Protein AF-A0A947PCT7-F1 (afdb_monomer_lite)

Radius of gyration: 31.21 Å; chains: 1; bounding box: 56×14×93 Å

Secondary structure (DSSP, 8-state):
--HHHHHHHHHHHHHHHHHHHHHHHHHHHHHHHHHHHHHHHHHHHHHHHHHHHHHHHHHHHHHHHHHTT--SS----

pLDDT: mean 80.28, std 11.22, range [51.56, 94.44]

Foldseek 3Di:
DPPCVVVVVVVVVVVVVVVVVVVCVVVVVVVVVVVVVVVVVVVCVVVVVVVVVVVVVLVVLQVVCVVVVHDSDDPDD

Sequence (77 aa):
MRGYFLGGSLVLAFLYLIAAAFLIHIIGVELTRYWSTLMMAAGVMLGGTYGIVLFVSLGLHIIRRLTAGRPVMDQDD

Structure (mmCIF, N/CA/C/O backbone):
data_AF-A0A947PCT7-F1
#
_entry.id   AF-A0A947PCT7-F1
#
loop_
_atom_site.group_PDB
_atom_site.id
_atom_site.type_symbol
_atom_site.label_atom_id
_atom_site.label_alt_id
_atom_site.label_comp_id
_atom_site.label_asym_id
_atom_site.label_entit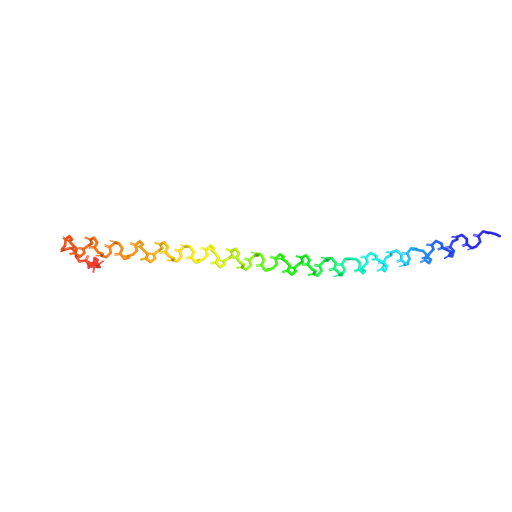y_id
_atom_site.label_seq_id
_atom_site.pdbx_PDB_ins_code
_atom_site.Cartn_x
_atom_site.Cartn_y
_atom_site.Cartn_z
_atom_site.occupancy
_atom_site.B_iso_or_equiv
_atom_site.auth_seq_id
_atom_site.auth_comp_id
_atom_site.auth_asym_id
_atom_site.auth_atom_id
_atom_site.pdbx_PDB_model_num
ATOM 1 N N . MET A 1 1 ? 32.385 -2.276 -51.350 1.00 52.53 1 MET A N 1
ATOM 2 C CA . MET A 1 1 ? 31.041 -2.581 -50.798 1.00 52.53 1 MET A CA 1
ATOM 3 C C . MET A 1 1 ? 31.037 -3.260 -49.413 1.00 52.53 1 MET A C 1
ATOM 5 O O . MET A 1 1 ? 29.962 -3.438 -48.865 1.00 52.53 1 MET A O 1
ATOM 9 N N . ARG A 1 2 ? 32.186 -3.595 -48.790 1.00 55.06 2 ARG A N 1
ATOM 10 C CA . ARG A 1 2 ? 32.242 -4.319 -47.494 1.00 55.06 2 ARG A CA 1
ATOM 11 C C . ARG A 1 2 ? 32.274 -3.430 -46.230 1.00 55.06 2 ARG A C 1
ATOM 13 O O . ARG A 1 2 ? 31.864 -3.884 -45.173 1.00 55.06 2 ARG A O 1
ATOM 20 N N . GLY A 1 3 ? 32.711 -2.169 -46.332 1.00 53.22 3 GLY A N 1
ATOM 21 C CA . GLY A 1 3 ? 32.804 -1.244 -45.184 1.00 53.22 3 GLY A CA 1
ATOM 22 C C . GLY A 1 3 ? 31.472 -0.620 -44.742 1.00 53.22 3 GLY A C 1
ATOM 23 O O . GLY A 1 3 ? 31.267 -0.389 -43.555 1.00 53.22 3 GLY A O 1
ATOM 24 N N . TYR A 1 4 ? 30.530 -0.421 -45.673 1.00 54.31 4 TYR A N 1
ATOM 25 C CA . TYR A 1 4 ? 29.204 0.141 -45.370 1.00 54.31 4 TYR A CA 1
ATOM 26 C C . TYR A 1 4 ? 28.325 -0.797 -44.531 1.00 54.31 4 TYR A C 1
ATOM 28 O O . TYR A 1 4 ? 27.484 -0.323 -43.775 1.00 54.31 4 TYR A O 1
ATOM 36 N N . PHE A 1 5 ? 28.549 -2.113 -44.614 1.00 54.50 5 PHE A N 1
ATOM 37 C CA . PHE A 1 5 ? 27.798 -3.099 -43.833 1.00 54.50 5 PHE A CA 1
ATOM 38 C C . PHE A 1 5 ? 28.118 -3.012 -42.337 1.00 54.50 5 PHE A C 1
ATOM 40 O O . PHE A 1 5 ? 27.200 -3.018 -41.528 1.00 54.50 5 PHE A O 1
ATOM 47 N N . LEU A 1 6 ? 29.400 -2.860 -41.979 1.00 58.03 6 LEU A N 1
ATOM 48 C CA . LEU A 1 6 ? 29.847 -2.784 -40.582 1.00 58.03 6 LEU A CA 1
ATOM 49 C C . LEU A 1 6 ? 29.511 -1.431 -39.934 1.00 58.03 6 LEU A C 1
ATOM 51 O O . LEU A 1 6 ? 29.067 -1.390 -38.787 1.00 58.03 6 LEU A O 1
ATOM 55 N N . GLY A 1 7 ? 29.667 -0.329 -40.679 1.00 60.94 7 GLY A N 1
ATOM 56 C CA . GLY A 1 7 ? 29.298 1.009 -40.203 1.00 60.94 7 GLY A CA 1
ATOM 57 C C . GLY A 1 7 ? 27.786 1.173 -40.019 1.00 60.94 7 GLY A C 1
ATOM 58 O O . GLY A 1 7 ? 27.345 1.704 -39.003 1.00 60.94 7 GLY A O 1
ATOM 59 N N . GLY A 1 8 ? 26.989 0.645 -40.955 1.00 70.12 8 GLY A N 1
ATOM 60 C CA . GLY A 1 8 ? 25.528 0.654 -40.861 1.00 70.12 8 GLY A CA 1
ATOM 61 C C . GLY A 1 8 ? 25.007 -0.166 -39.681 1.00 70.12 8 GLY A C 1
ATOM 62 O O . GLY A 1 8 ? 24.149 0.313 -38.943 1.00 70.12 8 GLY A O 1
ATOM 63 N N . SER A 1 9 ? 25.565 -1.357 -39.438 1.00 73.06 9 SER A N 1
ATOM 64 C CA . SER A 1 9 ? 25.165 -2.196 -38.300 1.00 73.06 9 SER A CA 1
ATOM 65 C C . SER A 1 9 ? 25.520 -1.588 -36.943 1.00 73.06 9 SER A C 1
ATOM 67 O O . SER A 1 9 ? 24.741 -1.716 -36.002 1.00 73.06 9 SER A O 1
ATOM 69 N N . LEU A 1 1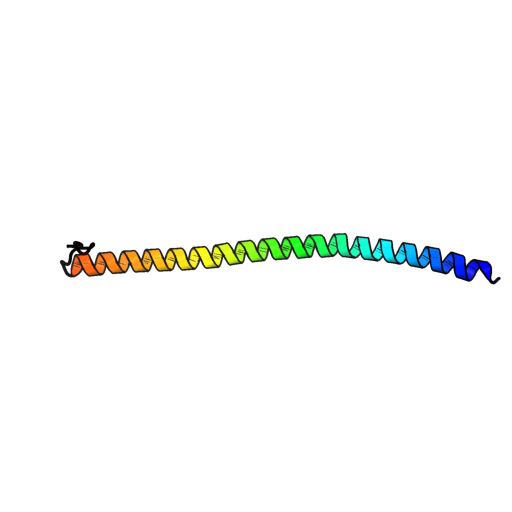0 ? 26.661 -0.896 -36.837 1.00 80.00 10 LEU A N 1
ATOM 70 C CA . LEU A 1 10 ? 27.059 -0.229 -35.596 1.00 80.00 10 LEU A CA 1
ATOM 71 C C . LEU A 1 10 ? 26.089 0.912 -35.259 1.00 80.00 10 LEU A C 1
ATOM 73 O O . LEU A 1 10 ? 25.587 0.993 -34.141 1.00 80.00 10 LEU A O 1
ATOM 77 N N . VAL A 1 11 ? 25.779 1.758 -36.245 1.00 83.62 11 VAL A N 1
ATOM 78 C CA . VAL A 1 11 ? 24.822 2.863 -36.081 1.00 83.62 11 VAL A CA 1
ATOM 79 C C . VAL A 1 11 ? 23.432 2.330 -35.732 1.00 83.62 11 VAL A C 1
ATOM 81 O O . VAL A 1 11 ? 22.789 2.847 -34.820 1.00 83.62 11 VAL A O 1
ATOM 84 N N . LEU A 1 12 ? 22.990 1.256 -36.392 1.00 83.81 12 LEU A N 1
ATOM 85 C CA . LEU A 1 12 ? 21.704 0.626 -36.103 1.00 83.81 12 LEU A CA 1
ATOM 86 C C . LEU A 1 12 ? 21.641 0.073 -34.669 1.00 83.81 12 LEU A C 1
ATOM 88 O O . LEU A 1 12 ? 20.626 0.240 -33.998 1.00 83.81 12 LEU A O 1
ATOM 92 N N . ALA A 1 13 ? 22.725 -0.530 -34.173 1.00 84.56 13 ALA A N 1
ATOM 93 C CA . ALA A 1 13 ? 22.798 -1.042 -32.806 1.00 84.56 13 ALA A CA 1
ATOM 94 C C . ALA A 1 13 ? 22.680 0.080 -31.760 1.00 84.56 13 ALA A C 1
ATOM 96 O O . ALA A 1 13 ? 21.932 -0.058 -30.790 1.00 84.56 13 ALA A O 1
ATOM 97 N N . PHE A 1 14 ? 23.350 1.216 -31.978 1.00 88.94 14 PHE A N 1
ATOM 98 C CA . PHE A 1 14 ? 23.214 2.385 -31.103 1.00 88.94 14 PHE A CA 1
ATOM 99 C C . PHE A 1 14 ? 21.796 2.959 -31.120 1.00 88.94 14 PHE A C 1
ATOM 101 O O . PHE A 1 14 ? 21.241 3.250 -30.060 1.00 88.94 14 PHE A O 1
ATOM 108 N N . LEU A 1 15 ? 21.181 3.070 -32.299 1.00 88.69 15 LEU A N 1
ATOM 109 C CA . LEU A 1 15 ? 19.792 3.517 -32.423 1.00 88.69 15 LEU A CA 1
ATOM 110 C C . LEU A 1 15 ? 18.830 2.583 -31.679 1.00 88.69 15 LEU A C 1
ATOM 112 O O . LEU A 1 15 ? 17.916 3.056 -31.004 1.00 88.69 15 LEU A O 1
ATOM 116 N N . TYR A 1 16 ? 19.066 1.272 -31.742 1.00 87.31 16 TYR A N 1
ATOM 117 C CA . TYR A 1 16 ? 18.249 0.284 -31.043 1.00 87.31 16 TYR A CA 1
ATOM 118 C C . TYR A 1 16 ? 18.372 0.403 -29.518 1.00 87.31 16 TYR A C 1
ATOM 120 O O . TYR A 1 16 ? 17.364 0.369 -28.813 1.00 87.31 16 TYR A O 1
ATOM 128 N N . LEU A 1 17 ? 19.589 0.603 -29.001 1.00 88.81 17 LEU A N 1
ATOM 129 C CA . LEU A 1 17 ? 19.823 0.817 -27.569 1.00 88.81 17 LEU A CA 1
ATOM 130 C C . LEU A 1 17 ? 19.143 2.093 -27.060 1.00 88.81 17 LEU A C 1
ATOM 132 O O . LEU A 1 17 ? 18.528 2.070 -25.995 1.00 88.81 17 LEU A O 1
ATOM 136 N N . ILE A 1 18 ? 19.204 3.185 -27.827 1.00 88.62 18 ILE A N 1
ATOM 137 C CA . ILE A 1 18 ? 18.538 4.447 -27.475 1.00 88.62 18 ILE A CA 1
ATOM 138 C C . ILE A 1 18 ? 17.018 4.265 -27.467 1.00 88.62 18 ILE A C 1
ATOM 140 O O . ILE A 1 18 ? 16.363 4.672 -26.510 1.00 88.62 18 ILE A O 1
ATOM 144 N N . ALA A 1 19 ? 16.456 3.612 -28.488 1.00 86.00 19 ALA A N 1
ATOM 145 C CA . ALA A 1 19 ? 15.022 3.339 -28.560 1.00 86.00 19 ALA A CA 1
ATOM 146 C C . ALA A 1 19 ? 14.543 2.461 -27.391 1.00 86.00 19 ALA A C 1
ATOM 148 O O . ALA A 1 19 ? 13.531 2.769 -26.762 1.00 86.00 19 ALA A O 1
ATOM 149 N N . ALA A 1 20 ? 15.294 1.409 -27.049 1.00 84.69 20 ALA A N 1
ATOM 150 C CA . ALA A 1 20 ? 14.993 0.550 -25.907 1.00 84.69 20 ALA A CA 1
ATOM 151 C C . ALA A 1 20 ? 15.072 1.314 -24.577 1.00 84.69 20 ALA A C 1
ATOM 153 O O . ALA A 1 20 ? 14.176 1.187 -23.744 1.00 84.69 20 ALA A O 1
ATOM 154 N N . ALA A 1 21 ? 16.096 2.151 -24.389 1.00 83.81 21 ALA A N 1
ATOM 155 C CA . ALA A 1 21 ? 16.224 2.993 -23.202 1.00 83.81 21 ALA A CA 1
ATOM 156 C C . ALA A 1 21 ? 15.055 3.982 -23.073 1.00 83.81 21 ALA A C 1
ATOM 158 O O . ALA A 1 21 ? 14.523 4.161 -21.979 1.00 83.81 21 ALA A O 1
ATOM 159 N N . PHE A 1 22 ? 14.608 4.571 -24.184 1.00 84.69 22 PHE A N 1
ATOM 160 C CA . PHE A 1 22 ? 13.455 5.473 -24.210 1.00 84.69 22 PHE A CA 1
ATOM 161 C C . PHE A 1 22 ? 12.155 4.745 -23.850 1.00 84.69 22 PHE A C 1
ATOM 163 O O . PHE A 1 22 ? 11.360 5.239 -23.052 1.00 84.69 22 PHE A O 1
ATOM 170 N N . LEU A 1 23 ? 11.969 3.535 -24.383 1.00 81.94 23 LEU A N 1
ATOM 171 C CA . LEU A 1 23 ? 10.810 2.697 -24.096 1.00 81.94 23 LEU A CA 1
ATOM 172 C C . LEU A 1 23 ? 10.771 2.275 -22.620 1.00 81.94 23 LEU A C 1
ATOM 174 O O . LEU A 1 23 ? 9.725 2.369 -21.982 1.00 81.94 23 LEU A O 1
ATOM 178 N N . ILE A 1 24 ? 11.916 1.874 -22.060 1.00 82.38 24 ILE A N 1
ATOM 179 C CA . ILE A 1 24 ? 12.056 1.552 -20.634 1.00 82.38 24 ILE A CA 1
ATOM 180 C C . ILE A 1 24 ? 11.819 2.793 -19.777 1.00 82.38 24 ILE A C 1
ATOM 182 O O . ILE A 1 24 ? 11.196 2.688 -18.728 1.00 82.38 24 ILE A O 1
ATOM 186 N N . HIS A 1 25 ? 12.283 3.968 -20.200 1.00 78.44 25 HIS A N 1
ATOM 187 C CA . HIS A 1 25 ? 12.059 5.193 -19.443 1.00 78.44 25 HIS A CA 1
ATOM 188 C C . HIS A 1 25 ? 10.573 5.563 -19.399 1.00 78.44 25 HIS A C 1
ATOM 190 O O . HIS A 1 25 ? 10.051 5.818 -18.322 1.00 78.44 25 HIS A O 1
ATOM 196 N N . ILE A 1 26 ? 9.864 5.518 -20.529 1.00 74.81 26 ILE A N 1
ATOM 197 C CA . ILE A 1 26 ? 8.434 5.857 -20.577 1.00 74.81 26 ILE A CA 1
ATOM 198 C C . ILE A 1 26 ? 7.601 4.802 -19.838 1.00 74.81 26 ILE A C 1
ATOM 200 O O . ILE A 1 26 ? 6.904 5.118 -18.874 1.00 74.81 26 ILE A O 1
ATOM 204 N N . ILE A 1 27 ? 7.713 3.534 -20.244 1.00 76.38 27 ILE A N 1
ATOM 205 C CA . ILE A 1 27 ? 6.889 2.449 -19.693 1.00 76.38 27 ILE A CA 1
ATOM 206 C C . ILE A 1 27 ? 7.303 2.132 -18.255 1.00 76.38 27 ILE A C 1
ATOM 208 O O . ILE A 1 27 ? 6.455 1.894 -17.400 1.00 76.38 27 ILE A O 1
ATOM 212 N N . GLY A 1 28 ? 8.601 2.145 -17.956 1.00 71.62 28 GLY A N 1
ATOM 213 C CA . GLY A 1 28 ? 9.116 1.861 -16.620 1.00 71.62 28 GLY A CA 1
ATOM 214 C C . GLY A 1 28 ? 8.733 2.932 -15.602 1.00 7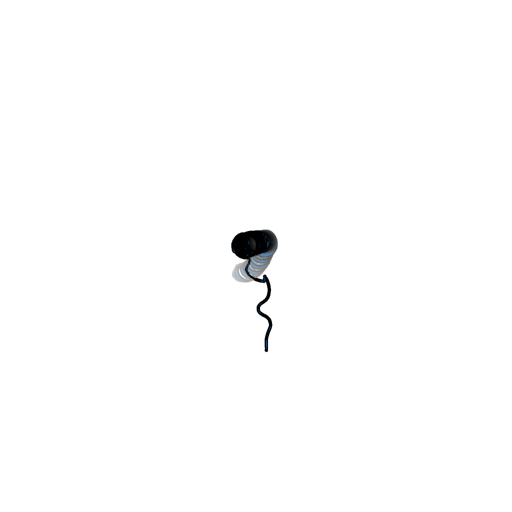1.62 28 GLY A C 1
ATOM 215 O O . GLY A 1 28 ? 8.386 2.587 -14.472 1.00 71.62 28 GLY A O 1
ATOM 216 N N . VAL A 1 29 ? 8.723 4.216 -15.978 1.00 73.44 29 VAL A N 1
ATOM 217 C CA . VAL A 1 29 ? 8.276 5.296 -15.079 1.00 73.44 29 VAL A CA 1
ATOM 218 C C . VAL A 1 29 ? 6.775 5.194 -14.803 1.00 73.44 29 VAL A C 1
ATOM 220 O O . VAL A 1 29 ? 6.358 5.303 -13.649 1.00 73.44 29 VAL A O 1
ATOM 223 N N . GLU A 1 30 ? 5.952 4.924 -15.816 1.00 69.00 30 GLU A N 1
ATOM 224 C CA . GLU A 1 30 ? 4.511 4.737 -15.610 1.00 69.00 30 GLU A CA 1
ATOM 225 C C . GLU A 1 30 ? 4.205 3.493 -14.771 1.00 69.00 30 GLU A C 1
ATOM 227 O O . GLU A 1 30 ? 3.412 3.559 -13.828 1.00 69.00 30 GLU A O 1
ATOM 232 N N . LEU A 1 31 ? 4.887 2.379 -15.049 1.00 74.75 31 LEU A N 1
ATOM 233 C CA . LEU A 1 31 ? 4.701 1.123 -14.333 1.00 74.75 31 LEU A CA 1
ATOM 234 C C . LEU A 1 31 ? 5.112 1.252 -12.863 1.00 74.75 31 LEU A C 1
ATOM 236 O O . LEU A 1 31 ? 4.363 0.845 -11.978 1.00 74.75 31 LEU A O 1
ATOM 240 N N . THR A 1 32 ? 6.269 1.854 -12.581 1.00 77.75 32 THR A N 1
ATOM 241 C CA . THR A 1 32 ? 6.732 2.067 -11.197 1.00 77.75 32 THR A CA 1
ATOM 242 C C . THR A 1 32 ? 5.815 3.014 -10.426 1.00 77.75 32 THR A C 1
ATOM 244 O O . THR A 1 32 ? 5.509 2.759 -9.259 1.00 77.75 32 THR A O 1
ATOM 247 N N . ARG A 1 33 ? 5.301 4.067 -11.073 1.00 74.88 33 ARG A N 1
ATOM 248 C CA . ARG A 1 33 ? 4.333 4.990 -10.467 1.00 74.88 33 ARG A CA 1
ATOM 249 C C . ARG A 1 33 ? 2.990 4.318 -10.177 1.00 74.88 33 ARG A C 1
ATOM 251 O O . ARG A 1 33 ? 2.420 4.536 -9.104 1.00 74.88 33 ARG A O 1
ATOM 258 N N . TYR A 1 34 ? 2.502 3.489 -11.096 1.00 76.19 34 TYR A N 1
ATOM 259 C CA . TYR A 1 34 ? 1.287 2.699 -10.903 1.00 76.19 34 TYR A CA 1
ATOM 260 C C . TYR A 1 34 ? 1.448 1.712 -9.740 1.00 76.19 34 TYR A C 1
ATOM 262 O O . TYR A 1 34 ? 0.622 1.700 -8.827 1.00 76.19 34 TYR A O 1
ATOM 270 N N . TRP A 1 35 ? 2.554 0.963 -9.710 1.00 79.75 35 TRP A N 1
ATOM 271 C CA . TRP A 1 35 ? 2.870 0.032 -8.622 1.00 79.75 35 TRP A CA 1
ATOM 272 C C . TRP A 1 35 ? 2.980 0.721 -7.265 1.00 79.75 35 TRP A C 1
ATOM 274 O O . TRP A 1 35 ? 2.419 0.227 -6.290 1.00 79.75 35 TRP A O 1
ATOM 284 N N . SER A 1 36 ? 3.657 1.871 -7.197 1.00 78.00 36 SER A N 1
ATOM 285 C CA . SER A 1 36 ? 3.774 2.656 -5.963 1.00 78.00 36 SER A CA 1
ATOM 286 C C . SER A 1 36 ? 2.400 3.094 -5.447 1.00 78.00 36 SER A C 1
ATOM 288 O O . SER A 1 36 ? 2.079 2.902 -4.275 1.00 78.00 36 SER A O 1
ATOM 290 N N . THR A 1 37 ? 1.541 3.586 -6.343 1.00 84.25 37 THR A N 1
ATOM 291 C CA . THR A 1 37 ? 0.173 4.006 -6.000 1.00 84.25 37 THR A CA 1
ATOM 292 C C . THR A 1 37 ? -0.667 2.828 -5.505 1.00 84.25 37 THR A C 1
ATOM 294 O O . THR A 1 37 ? -1.370 2.944 -4.502 1.00 84.25 37 THR A O 1
ATOM 297 N N . LEU A 1 38 ? -0.565 1.677 -6.174 1.00 86.56 38 LEU A N 1
ATOM 298 C CA . LEU A 1 38 ? -1.288 0.458 -5.817 1.00 86.56 38 LEU A CA 1
ATOM 299 C C . LEU A 1 38 ? -0.831 -0.089 -4.459 1.00 86.56 38 LEU A C 1
ATOM 301 O O . LEU A 1 38 ? -1.669 -0.458 -3.640 1.00 86.56 38 LEU A O 1
ATOM 305 N N . MET A 1 39 ? 0.474 -0.071 -4.183 1.00 86.00 39 MET A N 1
ATOM 306 C CA . MET A 1 39 ? 1.036 -0.461 -2.886 1.00 86.00 39 MET A CA 1
ATOM 307 C C . MET A 1 39 ? 0.598 0.478 -1.762 1.00 86.00 39 MET A C 1
ATOM 309 O O . MET A 1 39 ? 0.215 0.007 -0.691 1.00 86.00 39 MET A O 1
ATOM 313 N N . MET A 1 40 ? 0.588 1.792 -2.006 1.00 84.94 40 MET A N 1
ATOM 314 C CA . MET A 1 40 ? 0.066 2.764 -1.043 1.00 84.94 40 MET A CA 1
ATOM 315 C C . MET A 1 40 ? -1.419 2.524 -0.757 1.00 84.94 40 MET A C 1
ATOM 317 O O . MET A 1 40 ? -1.812 2.432 0.404 1.00 84.94 40 MET A O 1
ATOM 321 N N . ALA A 1 41 ? -2.236 2.370 -1.801 1.00 85.12 41 ALA A N 1
ATOM 322 C CA . ALA A 1 41 ? -3.664 2.109 -1.660 1.00 85.12 41 ALA A CA 1
ATOM 323 C C . ALA A 1 41 ? -3.930 0.795 -0.909 1.00 85.12 41 ALA A C 1
ATOM 325 O O . ALA A 1 41 ? -4.756 0.765 0.002 1.00 85.12 41 ALA A O 1
ATOM 326 N N . ALA A 1 42 ? -3.197 -0.273 -1.235 1.00 87.81 42 ALA A N 1
ATOM 327 C CA . ALA A 1 42 ? -3.290 -1.553 -0.541 1.00 87.81 42 ALA A CA 1
ATOM 328 C C . ALA A 1 42 ? -2.887 -1.430 0.937 1.00 87.81 42 ALA A C 1
ATOM 330 O O . ALA A 1 42 ? -3.610 -1.913 1.806 1.00 87.81 42 ALA A O 1
ATOM 331 N N . GLY A 1 43 ? -1.785 -0.737 1.238 1.00 86.69 43 GLY A N 1
ATOM 332 C CA . GLY A 1 43 ? -1.335 -0.494 2.609 1.00 86.69 43 GLY A CA 1
ATOM 333 C C . GLY A 1 43 ? -2.355 0.291 3.436 1.00 86.69 43 GLY A C 1
ATOM 334 O O . GLY A 1 43 ? -2.648 -0.090 4.568 1.00 86.69 43 GLY A O 1
ATOM 335 N N . VAL A 1 44 ? -2.953 1.338 2.860 1.00 85.44 44 VAL A N 1
ATOM 336 C CA . VAL A 1 44 ? -4.009 2.128 3.516 1.00 85.44 44 VAL A CA 1
ATOM 337 C C . VAL A 1 44 ? -5.272 1.295 3.735 1.00 85.44 44 VAL A C 1
ATOM 339 O O . VAL A 1 44 ? -5.846 1.346 4.819 1.00 85.44 44 VAL A O 1
ATOM 342 N N . MET A 1 45 ? -5.696 0.497 2.753 1.00 85.06 45 MET A N 1
ATOM 343 C CA . MET A 1 45 ? -6.883 -0.359 2.878 1.00 85.06 45 MET A CA 1
ATOM 344 C C . MET A 1 45 ? -6.685 -1.458 3.928 1.00 85.06 45 MET A C 1
ATOM 346 O O . MET A 1 45 ? -7.564 -1.683 4.761 1.00 85.06 45 MET A O 1
ATOM 350 N N . LEU A 1 46 ? -5.520 -2.110 3.940 1.00 86.31 46 LEU A N 1
ATOM 351 C CA . LEU A 1 46 ? -5.178 -3.110 4.953 1.00 86.31 46 LEU A CA 1
ATOM 352 C C . LEU A 1 46 ? -5.087 -2.464 6.341 1.00 86.31 46 LEU A C 1
ATOM 354 O O . LEU A 1 46 ? -5.786 -2.883 7.257 1.00 86.31 46 LEU A O 1
ATOM 358 N N . GLY A 1 47 ? -4.308 -1.393 6.500 1.00 88.38 47 GLY A N 1
ATOM 359 C CA . GLY A 1 47 ? -4.187 -0.694 7.782 1.00 88.38 47 GLY A CA 1
ATOM 360 C C . GLY A 1 47 ? -5.526 -0.155 8.298 1.00 88.38 47 GLY A C 1
ATOM 361 O O . GLY A 1 47 ? -5.854 -0.326 9.472 1.00 88.38 47 GLY A O 1
ATOM 362 N N . GLY A 1 48 ? -6.333 0.437 7.416 1.00 86.06 48 GLY A N 1
ATOM 363 C CA . GLY A 1 48 ? -7.652 0.975 7.743 1.00 86.06 48 GLY A CA 1
ATOM 364 C C . GLY A 1 48 ? -8.641 -0.103 8.180 1.00 86.06 48 GLY A C 1
ATOM 365 O O . GLY A 1 48 ? -9.318 0.064 9.193 1.00 86.06 48 GLY A O 1
ATOM 366 N N . THR A 1 49 ? -8.697 -1.235 7.473 1.00 89.88 49 THR A N 1
ATOM 367 C CA . THR A 1 49 ? -9.575 -2.356 7.852 1.00 89.88 49 THR A CA 1
ATOM 368 C C . THR A 1 49 ? -9.176 -2.966 9.192 1.00 89.88 49 THR A C 1
ATOM 370 O O . THR A 1 49 ? -10.041 -3.136 10.052 1.00 89.88 49 THR A O 1
ATOM 373 N N . TYR A 1 50 ? -7.882 -3.209 9.429 1.00 88.62 50 TYR A N 1
ATOM 374 C CA . TYR A 1 50 ? -7.400 -3.679 10.733 1.00 88.62 50 TYR A CA 1
ATOM 375 C C . TYR A 1 50 ? -7.704 -2.682 11.856 1.00 88.62 50 TYR A C 1
ATOM 377 O O . TYR A 1 50 ? -8.157 -3.094 12.924 1.00 88.62 50 TYR A O 1
ATOM 385 N N . GLY A 1 51 ? -7.519 -1.382 11.610 1.00 85.94 51 GLY A N 1
ATOM 386 C CA . GLY A 1 51 ? -7.844 -0.330 12.571 1.00 85.94 51 GLY A CA 1
ATOM 387 C C . GLY A 1 51 ? -9.324 -0.332 12.951 1.00 85.94 51 GLY A C 1
ATOM 388 O O . GLY A 1 51 ? -9.654 -0.377 14.135 1.00 85.94 51 GLY A O 1
ATOM 389 N N . ILE A 1 52 ? -10.222 -0.361 11.962 1.00 91.50 52 ILE A N 1
ATOM 390 C CA . ILE A 1 52 ? -11.673 -0.404 12.198 1.00 91.50 52 ILE A CA 1
ATOM 391 C C . ILE A 1 52 ? -12.051 -1.651 13.001 1.00 91.50 52 ILE A C 1
ATOM 393 O O . ILE A 1 52 ? -12.762 -1.543 14.000 1.00 91.50 52 ILE A O 1
ATOM 397 N N . VAL A 1 53 ? -11.553 -2.826 12.608 1.00 93.25 53 VAL A N 1
ATOM 398 C CA . VAL A 1 53 ? -11.838 -4.085 13.312 1.00 93.25 53 VAL A CA 1
ATOM 399 C C . VAL A 1 53 ? -11.353 -4.026 14.760 1.00 93.25 53 VAL A 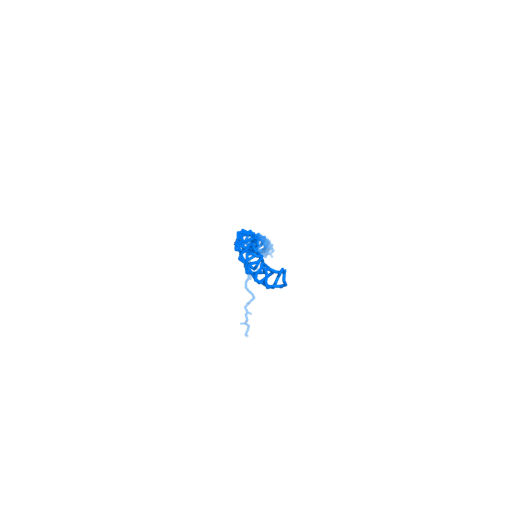C 1
ATOM 401 O O . VAL A 1 53 ? -12.096 -4.417 15.660 1.00 93.25 53 VAL A O 1
ATOM 404 N N . LEU A 1 54 ? -10.150 -3.499 15.004 1.00 91.62 54 LEU A N 1
ATOM 405 C CA . LEU A 1 54 ? -9.595 -3.351 16.348 1.00 91.62 54 LEU A CA 1
ATOM 406 C C . LEU A 1 54 ? -10.447 -2.412 17.211 1.00 91.62 54 LEU A C 1
ATOM 408 O O . LEU A 1 54 ? -10.805 -2.779 18.328 1.00 91.62 54 LEU A O 1
ATOM 412 N N . PHE A 1 55 ? -10.823 -1.240 16.694 1.00 92.62 55 PHE A N 1
ATOM 413 C CA . PHE A 1 55 ? -11.668 -0.289 17.422 1.00 92.62 55 PHE A CA 1
ATOM 414 C C . PHE A 1 55 ? -13.053 -0.860 17.734 1.00 92.62 55 PHE A C 1
ATOM 416 O O . PHE A 1 55 ? -13.533 -0.729 18.861 1.00 92.62 55 PHE A O 1
ATOM 423 N N . VAL A 1 56 ? -13.681 -1.534 16.769 1.00 9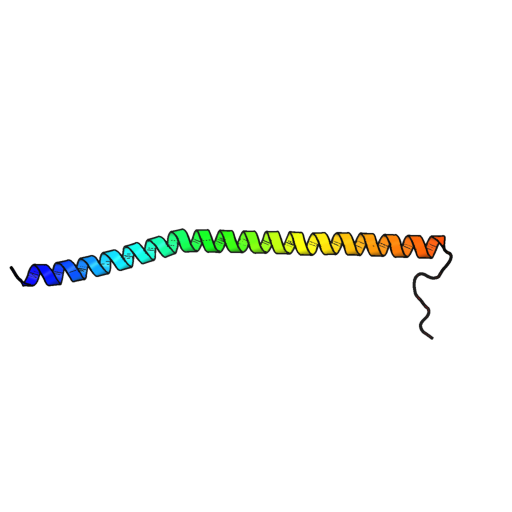4.44 56 VAL A N 1
ATOM 424 C CA . VAL A 1 56 ? -14.984 -2.189 16.966 1.00 94.44 56 VAL A CA 1
ATOM 425 C C . VAL A 1 56 ? -14.873 -3.308 18.002 1.00 94.44 56 VAL A C 1
ATOM 427 O O . VAL A 1 56 ? -15.698 -3.390 18.911 1.00 94.44 56 VAL A O 1
ATOM 430 N N . SER A 1 57 ? -13.831 -4.135 17.908 1.00 92.00 57 SER A N 1
ATOM 431 C CA . SER A 1 57 ? -13.522 -5.190 18.877 1.00 92.00 57 SER A CA 1
ATOM 432 C C . SER A 1 57 ? -13.349 -4.629 20.289 1.00 92.00 57 SER A C 1
ATOM 434 O O . SER A 1 57 ? -13.970 -5.120 21.233 1.00 92.00 57 SER A O 1
ATOM 436 N N . LEU A 1 58 ? -12.548 -3.571 20.434 1.00 92.12 58 LEU A N 1
ATOM 437 C CA . LEU A 1 58 ? -12.279 -2.934 21.718 1.00 92.12 58 LEU A CA 1
ATOM 438 C C . LEU A 1 58 ? -13.557 -2.327 22.311 1.00 92.12 58 LEU A C 1
ATOM 440 O O . LEU A 1 58 ? -13.862 -2.554 23.480 1.00 92.12 58 LEU A O 1
ATOM 444 N N . GLY A 1 59 ? -14.348 -1.628 21.494 1.00 91.75 59 GLY A N 1
ATOM 445 C CA . GLY A 1 59 ? -15.636 -1.073 21.909 1.00 91.75 59 GLY A CA 1
ATOM 446 C C . GLY A 1 59 ? -16.606 -2.155 22.383 1.00 91.75 59 GLY A C 1
ATOM 447 O O . GLY A 1 59 ? -17.177 -2.043 23.468 1.00 91.75 59 GLY A O 1
ATOM 448 N N . LEU A 1 60 ? -16.739 -3.248 21.625 1.00 93.44 60 LEU A N 1
ATOM 449 C CA . LEU A 1 60 ? -17.559 -4.396 22.021 1.00 93.44 60 LEU A CA 1
ATOM 450 C C . LEU A 1 60 ? -17.059 -5.040 23.318 1.00 93.44 60 LEU A C 1
ATOM 452 O O . LEU A 1 60 ? -17.875 -5.416 24.160 1.00 93.44 60 LEU A O 1
ATOM 456 N N . HIS A 1 61 ? -15.742 -5.163 23.498 1.00 90.62 61 HIS A N 1
ATOM 457 C CA . HIS A 1 61 ? -15.154 -5.709 24.720 1.00 90.62 61 HIS A CA 1
ATOM 458 C C . HIS A 1 61 ? -15.503 -4.852 25.942 1.00 90.62 61 HIS A C 1
ATOM 460 O O . HIS A 1 61 ? -15.969 -5.382 26.954 1.00 90.62 61 HIS A O 1
ATOM 466 N N . ILE A 1 62 ? -15.352 -3.531 25.825 1.00 90.06 62 ILE A N 1
ATOM 467 C CA . ILE A 1 62 ? -15.675 -2.576 26.891 1.00 90.06 62 ILE A CA 1
ATOM 468 C C . ILE A 1 62 ? -17.169 -2.635 27.228 1.00 90.06 62 ILE A C 1
ATOM 470 O O . ILE A 1 62 ? -17.522 -2.798 28.394 1.00 90.06 62 ILE A O 1
ATOM 474 N N . ILE A 1 63 ? -18.053 -2.584 26.225 1.00 92.38 63 ILE A N 1
ATOM 475 C CA . ILE A 1 63 ? -19.511 -2.649 26.434 1.00 92.38 63 ILE A CA 1
ATOM 476 C C . ILE A 1 63 ? -19.908 -3.955 27.135 1.00 92.38 63 ILE A C 1
ATOM 478 O O . ILE A 1 63 ? -20.707 -3.937 28.074 1.00 92.38 63 ILE A O 1
ATOM 482 N N . ARG A 1 64 ? -19.334 -5.093 26.721 1.00 89.44 64 ARG A N 1
ATOM 483 C CA . ARG A 1 64 ? -19.584 -6.394 27.363 1.00 89.44 64 ARG A CA 1
ATOM 484 C C . ARG A 1 64 ? -19.120 -6.421 28.818 1.00 89.44 64 ARG A C 1
ATOM 486 O O . ARG A 1 64 ? -19.851 -6.930 29.661 1.00 89.44 64 ARG A O 1
ATOM 493 N N . ARG A 1 65 ? -17.941 -5.873 29.136 1.00 85.38 65 ARG A N 1
ATOM 494 C CA . ARG A 1 65 ? -17.464 -5.813 30.529 1.00 85.38 65 ARG A CA 1
ATOM 495 C C . ARG A 1 65 ? -18.330 -4.887 31.392 1.00 85.38 65 ARG A C 1
ATOM 497 O O . ARG A 1 65 ? -18.715 -5.291 32.486 1.00 85.38 65 ARG A O 1
ATOM 504 N N . LEU A 1 66 ? -18.712 -3.715 30.875 1.00 87.38 66 LEU A N 1
ATOM 505 C CA . LEU A 1 66 ? -19.577 -2.758 31.578 1.00 87.38 66 LEU A CA 1
ATOM 506 C C . LEU A 1 66 ? -20.966 -3.338 31.874 1.00 87.38 66 LEU A C 1
ATOM 508 O O . LEU A 1 66 ? -21.446 -3.244 32.999 1.00 87.38 66 LEU A O 1
ATOM 512 N N . THR A 1 67 ? -21.595 -3.985 30.889 1.00 90.50 67 THR A N 1
ATOM 513 C CA . THR A 1 67 ? -22.906 -4.640 31.075 1.00 90.50 67 THR A CA 1
ATOM 514 C C . THR A 1 67 ? -22.839 -5.850 32.009 1.00 90.50 67 THR A C 1
ATOM 516 O O . THR A 1 67 ? -23.805 -6.127 32.713 1.00 90.50 67 THR A O 1
ATOM 519 N N . ALA A 1 68 ? -21.695 -6.537 32.073 1.00 88.25 68 ALA A N 1
ATOM 520 C CA . ALA A 1 68 ? -21.443 -7.627 33.015 1.00 88.25 68 ALA A CA 1
ATOM 521 C C . ALA A 1 68 ? -21.025 -7.155 34.424 1.00 88.25 68 ALA A C 1
ATOM 523 O O . ALA A 1 68 ? -20.757 -8.001 35.279 1.00 88.25 68 ALA A O 1
ATOM 524 N N . GLY A 1 69 ? -20.923 -5.841 34.668 1.00 80.94 69 GLY A N 1
ATOM 525 C CA . GLY A 1 69 ? -20.497 -5.276 35.954 1.00 80.94 69 GLY A CA 1
ATOM 526 C C . GLY A 1 69 ? -19.054 -5.620 36.346 1.00 80.94 69 GLY A C 1
ATOM 527 O O . GLY A 1 69 ? -18.707 -5.538 37.522 1.00 80.94 69 GLY A O 1
ATOM 528 N N . ARG A 1 70 ? -18.216 -6.039 35.386 1.00 75.25 70 ARG A N 1
ATOM 529 C CA . ARG A 1 70 ? -16.812 -6.409 35.622 1.00 75.25 70 ARG A CA 1
ATOM 530 C C . ARG A 1 70 ? -15.893 -5.214 35.343 1.00 75.25 70 ARG A C 1
ATOM 532 O O . ARG A 1 70 ? -16.157 -4.468 34.397 1.00 75.25 70 ARG A O 1
ATOM 539 N N . PRO A 1 71 ? -14.807 -5.034 36.114 1.00 74.81 71 PRO A N 1
ATOM 540 C CA . PRO A 1 71 ? -13.850 -3.959 35.873 1.00 74.81 71 PRO A CA 1
ATOM 541 C C . PRO A 1 71 ? -13.207 -4.097 34.485 1.00 74.81 71 PRO A C 1
ATOM 543 O O . PRO A 1 71 ? -12.962 -5.204 34.000 1.00 74.81 71 PRO A O 1
ATOM 546 N N . VAL A 1 72 ? -12.988 -2.959 33.816 1.00 71.44 72 VAL A N 1
ATOM 547 C CA . VAL A 1 72 ? -12.454 -2.897 32.441 1.00 71.44 72 VAL A CA 1
ATOM 548 C C . VAL A 1 72 ? -10.97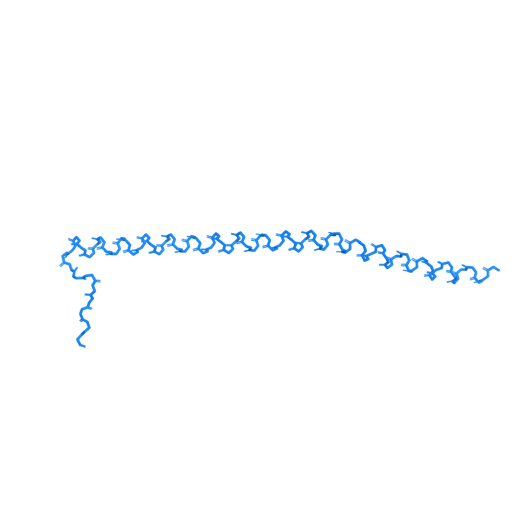3 -3.282 32.394 1.00 71.44 72 VAL A C 1
ATOM 550 O O . VAL A 1 72 ? -10.545 -3.900 31.424 1.00 71.44 72 VAL A O 1
ATOM 553 N N . MET A 1 73 ? -10.232 -2.958 33.453 1.00 71.06 73 MET A N 1
ATOM 554 C CA . MET A 1 73 ? -8.842 -3.348 33.662 1.00 71.06 73 MET A CA 1
ATOM 555 C C . MET A 1 73 ? -8.807 -4.325 34.834 1.00 71.06 73 MET A C 1
ATOM 557 O O . MET A 1 73 ? -9.409 -4.042 35.874 1.00 71.06 73 MET A O 1
ATOM 561 N N . ASP A 1 74 ? -8.147 -5.465 34.658 1.00 69.44 74 ASP A N 1
ATOM 562 C CA . ASP A 1 74 ? -7.850 -6.341 35.786 1.00 69.44 74 ASP A CA 1
ATOM 563 C C . ASP A 1 74 ? -6.825 -5.593 36.666 1.00 69.44 74 ASP A C 1
ATOM 565 O O . ASP A 1 74 ? -5.919 -4.937 36.148 1.00 69.44 74 ASP A O 1
ATOM 569 N N . GLN A 1 75 ? -7.051 -5.550 37.983 1.00 67.06 75 GLN A N 1
ATOM 570 C CA . GLN A 1 75 ? -6.081 -4.965 38.907 1.00 67.06 75 GLN A CA 1
ATOM 571 C C . GLN A 1 75 ? -4.932 -5.966 38.993 1.00 67.06 75 GLN A C 1
ATOM 573 O O . GLN A 1 75 ? -5.116 -7.047 39.542 1.00 67.06 75 GLN A O 1
ATOM 578 N N . ASP A 1 76 ? -3.808 -5.644 38.356 1.00 61.28 76 ASP A N 1
ATOM 579 C CA . ASP A 1 76 ? -2.573 -6.395 38.546 1.00 61.28 76 ASP A CA 1
ATOM 580 C C . ASP A 1 76 ? -2.181 -6.263 40.029 1.00 61.28 76 ASP A C 1
ATOM 582 O O . ASP A 1 76 ? -1.944 -5.147 40.504 1.00 61.28 76 ASP A O 1
ATOM 586 N N . ASP A 1 77 ? -2.207 -7.391 40.748 1.00 51.56 77 ASP A N 1
ATOM 587 C CA . ASP A 1 77 ? -1.713 -7.544 42.126 1.00 51.56 77 ASP A CA 1
ATOM 588 C C . ASP A 1 77 ? -0.185 -7.361 42.207 1.00 51.56 77 ASP A C 1
ATOM 590 O O . ASP A 1 77 ? 0.538 -7.917 41.341 1.00 51.56 77 ASP A O 1
#